Protein AF-A0A957NH80-F1 (afdb_monomer_lite)

Foldseek 3Di:
DDWDWAFDQQKTKIKDKQADPALVVQLVLLVLVVVCQVQLCVQLVHHWDWASPPVDSMTMIMDMGRPGGPVPVVCVVVVVVVRVSNSVSNCRSCVVSVVVD

Secondary structure (DSSP, 8-state):
-EEEEEEETTEEEEEEEE--S-HHHHHHHHHHHHTTHHHHHHHHTS--EEE--TTSS-EEEEEEE-S--TT-GGGHHHHHHHHHHHHHHHHHHHHHHHTT-

Radius of gyration: 14.01 Å; chains: 1; bounding box: 36×26×37 Å

pLDDT: mean 96.61, std 2.98, range [79.12, 98.69]

Sequence (101 aa):
MSYNYIVLQDSWRVELYLDSSDPDLNKRYFDALESNKEEIERSFGATLRWQRLNDKRASRISYKITEGGLKDEDSWPDLHTQMITAMIALEKAFKPHIMNL

Structure (mmCIF, N/CA/C/O backbone):
data_AF-A0A957NH80-F1
#
_entry.id   AF-A0A957NH80-F1
#
loop_
_atom_site.group_PDB
_atom_site.id
_atom_site.type_symbol
_atom_site.label_atom_id
_atom_site.label_alt_id
_atom_site.label_comp_id
_atom_site.label_asym_id
_atom_site.label_entity_id
_atom_site.label_seq_id
_atom_site.pdbx_PDB_ins_code
_atom_site.Cartn_x
_atom_site.Cartn_y
_atom_site.Cartn_z
_atom_site.occupancy
_atom_site.B_iso_or_equiv
_atom_site.auth_seq_id
_atom_site.auth_comp_id
_atom_site.auth_asym_id
_atom_site.auth_atom_id
_atom_site.pdbx_PDB_model_num
ATOM 1 N N . MET A 1 1 ? 8.107 7.843 -5.858 1.00 91.38 1 MET A N 1
ATOM 2 C CA . MET A 1 1 ? 7.698 6.708 -5.005 1.00 91.38 1 MET A CA 1
ATOM 3 C C . MET A 1 1 ? 7.479 7.229 -3.599 1.00 91.38 1 MET A C 1
ATOM 5 O O . MET A 1 1 ? 8.287 8.033 -3.149 1.00 91.38 1 MET A O 1
ATOM 9 N N . SER A 1 2 ? 6.390 6.836 -2.944 1.00 96.44 2 SER A N 1
ATOM 10 C CA . SER A 1 2 ? 6.047 7.290 -1.592 1.00 96.44 2 SER A CA 1
ATOM 11 C C . SER A 1 2 ? 5.370 6.185 -0.786 1.00 96.44 2 SER A C 1
ATOM 13 O O . SER A 1 2 ? 4.731 5.300 -1.356 1.00 96.44 2 SER A O 1
ATOM 15 N N . TYR A 1 3 ? 5.495 6.258 0.537 1.00 98.12 3 TYR A N 1
ATOM 16 C CA . TYR A 1 3 ? 4.677 5.486 1.467 1.00 98.12 3 TYR A CA 1
ATOM 17 C C . TYR A 1 3 ? 3.480 6.329 1.892 1.00 98.12 3 TYR A C 1
ATOM 19 O O . TYR A 1 3 ? 3.661 7.472 2.314 1.00 98.12 3 TYR A O 1
ATOM 27 N N . ASN A 1 4 ? 2.274 5.773 1.800 1.00 98.50 4 ASN A N 1
ATOM 28 C CA . ASN A 1 4 ? 1.049 6.496 2.130 1.00 98.50 4 ASN A CA 1
ATOM 29 C C . ASN A 1 4 ? 0.236 5.743 3.193 1.00 98.50 4 ASN A C 1
ATOM 31 O O . ASN A 1 4 ? 0.092 4.519 3.129 1.00 98.50 4 ASN A O 1
ATOM 35 N N . TYR A 1 5 ? -0.363 6.497 4.117 1.00 98.19 5 TYR A N 1
ATOM 36 C CA . TYR A 1 5 ? -1.478 6.043 4.948 1.00 98.19 5 TYR A CA 1
ATOM 37 C C . TYR A 1 5 ? -2.788 6.490 4.299 1.00 98.19 5 TYR A C 1
ATOM 39 O O . TYR A 1 5 ? -2.947 7.665 3.971 1.00 98.19 5 TYR A O 1
ATOM 47 N N . ILE A 1 6 ? -3.725 5.565 4.109 1.00 98.12 6 ILE A N 1
ATOM 48 C CA . ILE A 1 6 ? -5.008 5.818 3.454 1.00 98.12 6 ILE A CA 1
ATOM 49 C C . ILE A 1 6 ? -6.136 5.423 4.405 1.00 98.12 6 ILE A C 1
ATOM 51 O O . ILE A 1 6 ? -6.226 4.271 4.828 1.00 98.12 6 ILE A O 1
ATOM 55 N N . VAL A 1 7 ? -7.028 6.368 4.685 1.00 97.56 7 VAL A N 1
ATOM 56 C CA . VAL A 1 7 ? -8.245 6.155 5.476 1.00 97.56 7 VAL A CA 1
ATOM 57 C C . VAL A 1 7 ? -9.442 6.142 4.526 1.00 97.56 7 VAL A C 1
ATOM 59 O O . VAL A 1 7 ? -9.645 7.086 3.763 1.00 97.56 7 VAL A O 1
ATOM 62 N N . LEU A 1 8 ? -10.211 5.054 4.521 1.00 97.25 8 LEU A N 1
ATOM 63 C CA . LEU A 1 8 ? -11.434 4.895 3.728 1.00 97.25 8 LEU A CA 1
ATOM 64 C C . LEU A 1 8 ? -12.637 4.744 4.666 1.00 97.25 8 LEU A C 1
ATOM 66 O O . LEU A 1 8 ? -12.488 4.459 5.852 1.00 97.25 8 LEU A O 1
ATOM 70 N N . GLN A 1 9 ? -13.841 4.902 4.109 1.00 96.88 9 GLN A N 1
ATOM 71 C CA . GLN A 1 9 ? -15.105 4.851 4.859 1.00 96.88 9 GLN A CA 1
ATOM 72 C C . GLN A 1 9 ? -15.230 3.594 5.733 1.00 96.88 9 GLN A C 1
ATOM 74 O O . GLN A 1 9 ? -15.546 3.727 6.908 1.00 96.88 9 GLN A O 1
ATOM 79 N N . ASP A 1 10 ? -14.893 2.424 5.179 1.00 96.25 10 ASP A N 1
ATOM 80 C CA . ASP A 1 10 ? -15.091 1.118 5.831 1.00 96.25 10 ASP A CA 1
ATOM 81 C C . ASP A 1 10 ? -13.786 0.277 5.857 1.00 96.25 10 ASP A C 1
ATOM 83 O O . ASP A 1 10 ? -13.815 -0.950 5.813 1.00 96.25 10 ASP A O 1
ATOM 87 N N . SER A 1 11 ? -12.615 0.921 5.738 1.00 97.19 11 SER A N 1
ATOM 88 C CA . SER A 1 11 ? -11.300 0.244 5.793 1.00 97.19 11 SER A CA 1
ATOM 89 C C . SER A 1 11 ? -10.137 1.217 5.824 1.00 97.19 11 SER A C 1
ATOM 91 O O . SER A 1 11 ? -10.242 2.327 5.309 1.00 97.19 11 SER A O 1
ATOM 93 N N . TRP A 1 12 ? -8.994 0.796 6.344 1.00 97.75 12 TRP A N 1
ATOM 94 C CA . TRP A 1 12 ? -7.750 1.562 6.275 1.00 97.75 12 TRP A CA 1
ATOM 95 C C . TRP A 1 12 ? -6.711 0.796 5.447 1.00 97.75 12 TRP A C 1
ATOM 97 O O . TRP A 1 12 ? -6.869 -0.395 5.162 1.00 97.75 12 TRP A O 1
ATOM 107 N N . ARG A 1 13 ? -5.677 1.479 4.954 1.00 98.19 13 ARG A N 1
ATOM 108 C CA . ARG A 1 13 ? -4.665 0.868 4.085 1.00 98.19 13 ARG A CA 1
ATOM 109 C C . ARG A 1 13 ? -3.321 1.570 4.196 1.00 98.19 13 ARG A C 1
ATOM 111 O O . ARG A 1 13 ? -3.261 2.793 4.110 1.00 98.19 13 ARG A O 1
ATOM 118 N N . VAL A 1 14 ? -2.250 0.789 4.277 1.00 98.62 14 VAL A N 1
ATOM 119 C CA . VAL A 1 14 ? -0.889 1.262 3.985 1.00 98.62 14 VAL A CA 1
ATOM 120 C C . VAL A 1 14 ? -0.516 0.866 2.563 1.00 98.62 14 VAL A C 1
ATOM 122 O O . VAL A 1 14 ? -0.927 -0.192 2.073 1.00 98.62 14 VAL A O 1
ATOM 125 N N . GLU A 1 15 ? 0.231 1.714 1.867 1.00 98.50 15 GLU A N 1
ATOM 126 C CA . GLU A 1 15 ? 0.679 1.411 0.510 1.00 98.50 15 GLU A CA 1
ATOM 127 C C . GLU A 1 15 ? 2.051 1.994 0.185 1.00 98.50 15 GLU A C 1
ATOM 129 O O . GLU A 1 15 ? 2.416 3.072 0.653 1.00 98.50 15 GLU A O 1
ATOM 134 N N . LEU A 1 16 ? 2.768 1.280 -0.682 1.00 98.44 16 LEU A N 1
ATOM 135 C CA . LEU A 1 16 ? 3.841 1.820 -1.498 1.00 98.44 16 LEU A CA 1
ATOM 136 C C . LEU A 1 16 ? 3.234 2.274 -2.828 1.00 98.44 16 LEU A C 1
ATOM 138 O O . LEU A 1 16 ? 2.6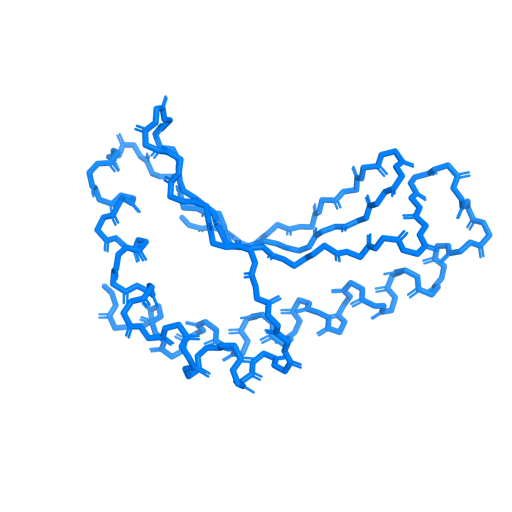79 1.465 -3.580 1.00 98.44 16 LEU A O 1
ATOM 142 N N . TYR A 1 17 ? 3.331 3.568 -3.111 1.00 98.12 17 TYR A N 1
ATOM 143 C CA . TYR A 1 17 ? 2.771 4.193 -4.303 1.00 98.12 17 TYR A CA 1
ATOM 144 C C . TYR A 1 17 ? 3.883 4.589 -5.281 1.00 98.12 17 TYR A C 1
ATOM 146 O O . TYR A 1 17 ? 4.824 5.317 -4.945 1.00 98.12 17 TYR A O 1
ATOM 154 N N . LEU A 1 18 ? 3.780 4.090 -6.511 1.00 97.38 18 LEU A N 1
ATOM 155 C CA . LEU A 1 18 ? 4.753 4.268 -7.584 1.00 97.38 18 LEU A CA 1
A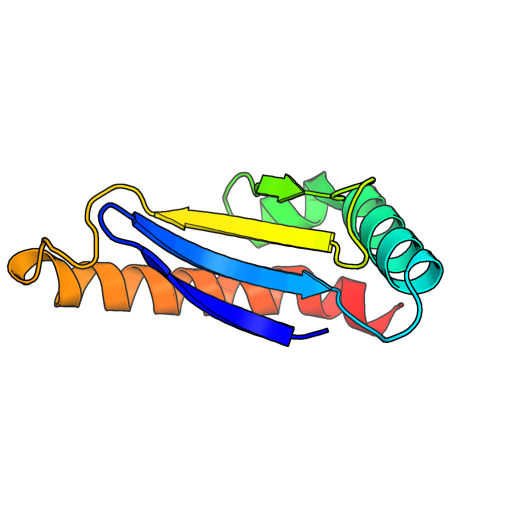TOM 156 C C . LEU A 1 18 ? 4.158 5.198 -8.636 1.00 97.38 18 LEU A C 1
ATOM 158 O O . LEU A 1 18 ? 3.482 4.747 -9.557 1.00 97.38 18 LEU A O 1
ATOM 162 N N . ASP A 1 19 ? 4.384 6.498 -8.478 1.00 96.69 19 ASP A N 1
ATOM 163 C CA . ASP A 1 19 ? 3.888 7.506 -9.413 1.00 96.69 19 ASP A CA 1
ATOM 164 C C . ASP A 1 19 ? 4.946 8.584 -9.656 1.00 96.69 19 ASP A C 1
ATOM 166 O O . ASP A 1 19 ? 5.094 9.535 -8.890 1.00 96.69 19 ASP A O 1
ATOM 170 N N . SER A 1 20 ? 5.739 8.382 -10.701 1.00 93.94 20 SER A N 1
ATOM 171 C CA . SER A 1 20 ? 6.610 9.389 -11.305 1.00 93.94 20 SER A CA 1
ATOM 172 C C . SER A 1 20 ? 5.998 9.925 -12.605 1.00 93.94 20 SER A C 1
ATOM 174 O O . SER A 1 20 ? 4.982 9.413 -13.086 1.00 93.94 20 SER A O 1
ATOM 176 N N . SER A 1 21 ? 6.623 10.947 -13.198 1.00 95.38 21 SER A N 1
ATOM 177 C CA . SER A 1 21 ? 6.230 11.482 -14.508 1.00 95.38 21 SER A CA 1
ATOM 178 C C . SER A 1 21 ? 6.400 10.485 -15.659 1.00 95.38 21 SER A C 1
ATOM 180 O O . SER A 1 21 ? 5.828 10.719 -16.719 1.00 95.38 21 SER A O 1
ATOM 182 N N . ASP A 1 22 ? 7.150 9.398 -15.455 1.00 95.69 22 ASP A N 1
ATOM 183 C CA . ASP A 1 22 ? 7.399 8.343 -16.437 1.00 95.69 22 ASP A CA 1
ATOM 184 C C . ASP A 1 22 ? 6.566 7.082 -16.094 1.00 95.69 22 ASP A C 1
ATOM 186 O O . ASP A 1 22 ? 6.870 6.373 -15.125 1.00 95.69 22 ASP A O 1
ATOM 190 N N . PRO A 1 23 ? 5.487 6.793 -16.852 1.00 94.00 23 PRO A N 1
ATOM 191 C CA . PRO A 1 23 ? 4.659 5.608 -16.640 1.00 94.00 23 PRO A CA 1
ATOM 192 C C . PRO A 1 23 ? 5.427 4.293 -16.804 1.00 94.00 23 PRO A C 1
ATOM 194 O O . PRO A 1 23 ? 5.191 3.359 -16.035 1.00 94.00 23 PRO A O 1
ATOM 197 N N . ASP A 1 24 ? 6.337 4.213 -17.777 1.00 95.88 24 ASP A N 1
ATOM 198 C CA . ASP A 1 24 ? 7.082 2.990 -18.077 1.00 95.88 24 ASP A CA 1
ATOM 199 C C . ASP A 1 24 ? 8.064 2.681 -16.950 1.00 95.88 24 ASP A C 1
ATOM 201 O O . ASP A 1 24 ? 8.185 1.529 -16.526 1.00 95.88 24 ASP A O 1
ATOM 205 N N . LEU A 1 25 ? 8.696 3.714 -16.387 1.00 95.62 25 LEU A N 1
ATOM 206 C CA . LEU A 1 25 ? 9.534 3.582 -15.199 1.00 95.62 25 LEU A CA 1
ATOM 207 C C . LEU A 1 25 ? 8.739 3.053 -13.997 1.00 95.62 25 LEU A C 1
ATOM 209 O O . LEU A 1 25 ? 9.186 2.125 -13.322 1.00 95.62 25 LEU A O 1
ATOM 213 N N . ASN A 1 26 ? 7.529 3.574 -13.759 1.00 96.56 26 ASN A N 1
ATOM 214 C CA . ASN A 1 26 ? 6.667 3.088 -12.674 1.00 96.56 26 ASN A CA 1
ATOM 215 C C . ASN A 1 26 ? 6.321 1.599 -12.843 1.00 96.56 26 ASN A C 1
ATOM 217 O O . ASN A 1 26 ? 6.221 0.871 -11.852 1.00 96.56 26 ASN A O 1
ATOM 221 N N . LYS A 1 27 ? 6.128 1.137 -14.088 1.00 97.19 27 LYS A N 1
ATOM 222 C CA . LYS A 1 27 ? 5.868 -0.279 -14.378 1.00 97.19 27 LYS A CA 1
ATOM 223 C C . LYS A 1 27 ? 7.112 -1.136 -14.191 1.00 97.19 27 LYS A C 1
ATOM 225 O O . LYS A 1 27 ? 7.012 -2.175 -13.557 1.00 97.19 27 LYS A O 1
ATOM 230 N N . ARG A 1 28 ? 8.280 -0.671 -14.638 1.00 96.69 28 ARG A N 1
ATOM 231 C CA . ARG A 1 28 ? 9.557 -1.370 -14.422 1.00 96.69 28 ARG A CA 1
ATOM 232 C C . ARG A 1 28 ? 9.866 -1.556 -12.941 1.00 96.69 28 ARG A C 1
ATOM 234 O O . ARG A 1 28 ? 10.224 -2.657 -12.541 1.00 96.69 28 ARG A O 1
ATOM 241 N N . TYR A 1 29 ? 9.673 -0.521 -12.123 1.00 97.19 29 TYR A N 1
ATOM 242 C CA . TYR A 1 29 ? 9.828 -0.639 -10.671 1.00 97.19 29 TYR A CA 1
ATOM 243 C C . TYR A 1 29 ? 8.831 -1.620 -10.063 1.00 97.19 29 TYR A C 1
ATOM 245 O O . TYR A 1 29 ? 9.209 -2.425 -9.219 1.00 97.19 29 TYR A O 1
ATOM 253 N N . PHE A 1 30 ? 7.573 -1.588 -10.505 1.00 98.00 30 PHE A N 1
ATOM 254 C CA . PHE A 1 30 ? 6.583 -2.559 -10.054 1.00 98.00 30 PHE A CA 1
ATOM 255 C C . PHE A 1 30 ? 6.994 -3.995 -10.405 1.00 98.00 30 PHE A C 1
ATOM 257 O O . PHE A 1 30 ? 7.004 -4.842 -9.520 1.00 98.00 30 PHE A O 1
ATOM 264 N N . ASP A 1 31 ? 7.374 -4.250 -11.658 1.00 97.88 31 ASP A N 1
ATOM 265 C CA . ASP A 1 31 ? 7.735 -5.581 -12.157 1.00 97.88 31 ASP A CA 1
ATOM 266 C C . ASP A 1 31 ? 9.000 -6.110 -11.446 1.00 97.88 31 ASP A C 1
ATOM 268 O O . ASP A 1 31 ? 9.071 -7.277 -11.057 1.00 97.88 31 ASP A O 1
ATOM 272 N N . ALA A 1 32 ? 9.978 -5.234 -11.185 1.00 97.44 32 ALA A N 1
ATOM 273 C CA . ALA A 1 32 ? 11.173 -5.569 -10.413 1.00 97.44 32 ALA A CA 1
ATOM 274 C C . ALA A 1 32 ? 10.846 -5.930 -8.952 1.00 97.44 32 ALA A C 1
ATOM 276 O O . ALA A 1 32 ? 11.360 -6.919 -8.427 1.00 97.44 32 ALA A O 1
ATOM 277 N N . LEU A 1 33 ? 9.954 -5.182 -8.295 1.00 98.00 33 LEU A N 1
ATOM 278 C CA . LEU A 1 33 ? 9.490 -5.518 -6.945 1.00 98.00 33 LEU A CA 1
ATOM 279 C C . LEU A 1 33 ? 8.675 -6.818 -6.935 1.00 98.00 33 LEU A C 1
ATOM 281 O O . LEU A 1 33 ? 8.865 -7.649 -6.052 1.00 98.00 33 LEU A O 1
ATOM 285 N N . GLU A 1 34 ? 7.805 -7.024 -7.926 1.00 98.06 34 GLU A N 1
ATOM 286 C CA . GLU A 1 34 ? 6.961 -8.220 -8.037 1.00 98.06 34 GLU A CA 1
ATOM 287 C C . GLU A 1 34 ? 7.793 -9.491 -8.252 1.00 98.06 34 GLU A C 1
ATOM 289 O O . GLU A 1 34 ? 7.441 -10.546 -7.727 1.00 98.06 34 GLU A O 1
ATOM 294 N N . SER A 1 35 ? 8.954 -9.392 -8.910 1.00 97.88 35 SER A N 1
ATOM 295 C CA . SER A 1 35 ? 9.893 -10.518 -9.025 1.00 97.88 35 SER A CA 1
ATOM 296 C C . SER A 1 35 ? 10.419 -11.031 -7.672 1.00 97.88 35 SER A C 1
ATOM 298 O O . SER A 1 35 ? 10.798 -12.193 -7.569 1.00 97.88 35 SER A O 1
ATOM 300 N N . ASN A 1 36 ? 10.374 -10.200 -6.622 1.00 97.81 36 ASN A N 1
ATOM 301 C CA . ASN A 1 36 ? 10.762 -10.544 -5.248 1.00 97.81 36 ASN A CA 1
ATOM 302 C C . ASN A 1 36 ? 9.546 -10.712 -4.317 1.00 97.81 36 ASN A C 1
ATOM 304 O O . ASN A 1 36 ? 9.681 -10.672 -3.092 1.00 97.81 36 AS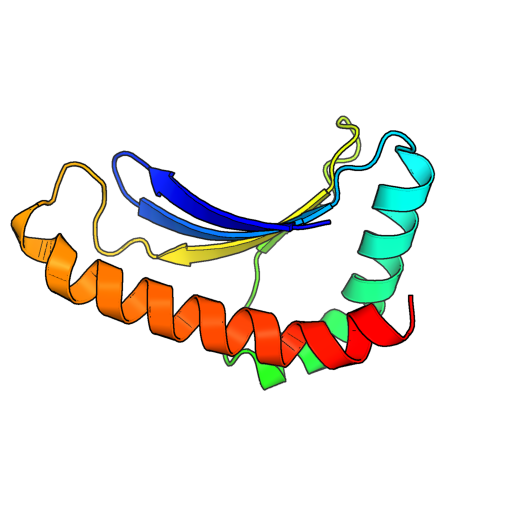N A O 1
ATOM 308 N N . LYS A 1 37 ? 8.340 -10.885 -4.876 1.00 98.19 37 LYS A N 1
ATOM 309 C CA . LYS A 1 37 ? 7.074 -10.887 -4.129 1.00 98.19 37 LYS A CA 1
ATOM 310 C C . LYS A 1 37 ? 7.072 -11.821 -2.921 1.00 98.19 37 LYS A C 1
ATOM 312 O O . LYS A 1 37 ? 6.653 -11.405 -1.846 1.00 98.19 37 LYS A O 1
ATOM 317 N N . GLU A 1 38 ? 7.525 -13.063 -3.081 1.00 98.19 38 GLU A N 1
ATOM 318 C CA . GLU A 1 38 ? 7.496 -14.052 -1.995 1.00 98.19 38 GLU A CA 1
ATOM 319 C C . GLU A 1 38 ? 8.392 -13.657 -0.816 1.00 98.19 38 GLU A C 1
ATOM 321 O O . GLU A 1 38 ? 8.024 -13.866 0.340 1.00 98.19 38 GLU A O 1
ATOM 326 N N . GLU A 1 39 ? 9.562 -13.079 -1.091 1.00 98.12 39 GLU A N 1
ATOM 327 C CA . GLU A 1 39 ? 10.481 -12.598 -0.059 1.00 98.12 39 GLU A CA 1
ATOM 328 C C . GLU A 1 39 ? 9.901 -11.381 0.664 1.00 98.12 39 GLU A C 1
ATOM 330 O O . GLU A 1 39 ? 9.893 -11.334 1.897 1.00 98.12 39 GLU A O 1
ATOM 335 N N . ILE A 1 40 ? 9.334 -10.441 -0.096 1.00 98.56 40 ILE A N 1
ATOM 336 C CA . ILE A 1 40 ? 8.695 -9.237 0.436 1.00 98.56 40 ILE A CA 1
ATOM 337 C C . ILE A 1 40 ? 7.502 -9.605 1.322 1.00 98.56 40 ILE A C 1
ATOM 339 O O . ILE A 1 40 ? 7.417 -9.128 2.450 1.00 98.56 40 ILE A O 1
ATOM 343 N N . GLU A 1 41 ? 6.596 -10.471 0.860 1.00 98.62 41 GLU A N 1
ATOM 344 C CA . GLU A 1 41 ? 5.420 -10.890 1.639 1.00 98.62 41 GLU A CA 1
ATOM 345 C C . GLU A 1 41 ? 5.815 -11.685 2.887 1.00 98.62 41 GLU A C 1
ATOM 347 O O . GLU A 1 41 ? 5.206 -11.516 3.945 1.00 98.62 41 GLU A O 1
ATOM 352 N N . ARG A 1 42 ? 6.883 -12.489 2.814 1.00 98.44 42 ARG A N 1
ATOM 353 C CA . ARG A 1 42 ? 7.438 -13.186 3.981 1.00 98.44 42 ARG A CA 1
ATOM 354 C C . ARG A 1 42 ? 8.031 -12.218 5.004 1.00 98.44 42 ARG A C 1
ATOM 356 O O . ARG A 1 42 ? 7.814 -12.403 6.197 1.00 98.44 42 ARG A O 1
ATOM 363 N N . SER A 1 43 ? 8.769 -11.204 4.553 1.00 98.31 43 SER A N 1
ATOM 364 C CA . SER A 1 43 ? 9.347 -10.165 5.417 1.00 98.31 43 SER A CA 1
ATOM 365 C C . SER A 1 43 ? 8.268 -9.268 6.034 1.00 98.31 43 SER A C 1
ATOM 367 O O . SER A 1 43 ? 8.353 -8.908 7.208 1.00 98.31 43 SER A O 1
ATOM 369 N N . PHE A 1 44 ? 7.227 -8.956 5.257 1.00 98.44 44 PHE A N 1
ATOM 370 C CA . PHE A 1 44 ? 6.059 -8.200 5.702 1.00 98.44 44 PHE A CA 1
ATOM 371 C C . PHE A 1 44 ? 5.202 -8.987 6.705 1.00 98.44 44 PHE A C 1
ATOM 373 O O . PHE A 1 44 ? 4.680 -8.407 7.654 1.00 98.44 44 PHE A O 1
ATOM 380 N N . GLY A 1 45 ? 5.081 -10.305 6.517 1.00 98.12 45 GLY A N 1
ATOM 381 C CA . GLY A 1 45 ? 4.326 -11.209 7.389 1.00 98.12 45 GLY A CA 1
ATOM 382 C C . GLY A 1 45 ? 2.875 -11.455 6.962 1.00 98.12 45 GLY A C 1
ATOM 383 O O . GLY A 1 45 ? 2.128 -12.087 7.705 1.00 98.12 45 GLY A O 1
ATOM 384 N N . ALA A 1 46 ? 2.466 -10.983 5.782 1.00 97.38 46 ALA A N 1
ATOM 385 C CA . ALA A 1 46 ? 1.137 -11.214 5.215 1.00 97.38 46 ALA A CA 1
ATOM 386 C C . ALA A 1 46 ? 1.141 -11.051 3.686 1.00 97.38 46 ALA A C 1
ATOM 388 O O . ALA A 1 46 ? 2.072 -10.502 3.096 1.00 97.38 46 ALA A O 1
ATOM 389 N N . THR A 1 47 ? 0.069 -11.499 3.033 1.00 98.00 47 THR A N 1
ATOM 390 C CA . THR A 1 47 ? -0.120 -11.272 1.596 1.00 98.00 47 THR A CA 1
ATOM 391 C C . THR A 1 47 ? -0.407 -9.799 1.320 1.00 98.00 47 THR A C 1
ATOM 393 O O . THR A 1 47 ? -1.273 -9.183 1.947 1.00 98.00 47 THR A O 1
ATOM 396 N N . LEU A 1 48 ? 0.290 -9.244 0.333 1.00 98.62 48 LEU A N 1
ATOM 397 C CA . LEU A 1 48 ? 0.095 -7.882 -0.131 1.00 98.62 48 LEU A CA 1
ATOM 398 C C . LEU A 1 48 ? -0.796 -7.875 -1.372 1.00 98.62 48 LEU A C 1
ATOM 400 O O . LEU A 1 48 ? -0.859 -8.815 -2.165 1.00 98.62 48 LEU A O 1
ATOM 404 N N . ARG A 1 49 ? -1.491 -6.762 -1.584 1.00 98.38 49 ARG A N 1
ATOM 405 C CA . ARG A 1 49 ? -2.238 -6.519 -2.812 1.00 98.38 49 ARG A CA 1
ATOM 406 C C . ARG A 1 49 ? -1.354 -5.790 -3.815 1.00 98.38 49 ARG A C 1
ATOM 408 O O . ARG A 1 49 ? -1.140 -4.583 -3.693 1.00 98.38 49 ARG A O 1
ATOM 415 N N . TRP A 1 50 ? -0.925 -6.524 -4.831 1.00 98.44 50 TRP A N 1
ATOM 416 C CA . TRP A 1 50 ? -0.110 -6.052 -5.947 1.00 98.44 50 TRP A CA 1
ATOM 417 C C . TRP A 1 50 ? -1.007 -5.501 -7.054 1.00 98.44 50 TRP A C 1
ATOM 419 O O . TRP A 1 50 ? -1.862 -6.204 -7.592 1.00 98.44 50 TRP A O 1
ATOM 429 N N . GLN A 1 51 ? -0.880 -4.211 -7.358 1.00 97.81 51 GLN A N 1
ATOM 430 C CA . GLN A 1 51 ? -1.701 -3.539 -8.359 1.00 97.81 51 GLN A CA 1
ATOM 431 C C . GLN A 1 51 ? -0.820 -2.777 -9.344 1.00 97.81 51 GLN A C 1
ATOM 433 O O . GLN A 1 51 ? -0.501 -1.604 -9.14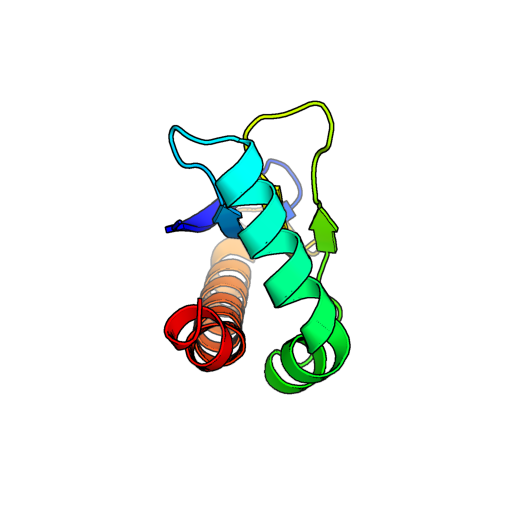0 1.00 97.81 51 GLN A O 1
ATOM 438 N N . ARG A 1 52 ? -0.497 -3.431 -10.462 1.00 97.06 52 ARG A N 1
ATOM 439 C CA . ARG A 1 52 ? 0.248 -2.808 -11.560 1.00 97.06 52 ARG A CA 1
ATOM 440 C C . ARG A 1 52 ? -0.505 -1.645 -12.198 1.00 97.06 52 ARG A C 1
ATOM 442 O O . ARG A 1 52 ? 0.124 -0.703 -12.644 1.00 97.06 52 ARG A O 1
ATOM 449 N N . LEU A 1 53 ? -1.843 -1.693 -12.228 1.00 94.94 53 LEU A N 1
ATOM 450 C CA . LEU A 1 53 ? -2.720 -0.665 -12.815 1.00 94.94 53 LEU A CA 1
ATOM 451 C C . LEU A 1 53 ? -2.322 -0.305 -14.263 1.00 94.94 53 LEU A C 1
ATOM 453 O O . LEU A 1 53 ? -1.905 0.817 -14.535 1.00 94.94 53 LEU A O 1
ATOM 457 N N . ASN A 1 54 ? -2.434 -1.259 -15.192 1.00 91.19 54 ASN A N 1
ATOM 458 C CA . ASN A 1 54 ? -1.986 -1.090 -16.585 1.00 91.19 54 ASN A CA 1
ATOM 459 C C . ASN A 1 54 ? -2.606 0.130 -17.291 1.00 91.19 54 ASN A C 1
ATOM 461 O O . ASN A 1 54 ? -1.915 0.804 -18.044 1.00 91.19 54 ASN A O 1
ATOM 465 N N . ASP A 1 55 ? -3.856 0.470 -16.969 1.00 93.19 55 ASP A N 1
ATOM 466 C CA . ASP A 1 55 ? -4.569 1.610 -17.567 1.00 93.19 55 ASP A CA 1
ATOM 467 C C . ASP A 1 55 ? -4.299 2.950 -16.856 1.00 93.19 55 ASP A C 1
ATOM 469 O O . ASP A 1 55 ? -4.991 3.946 -17.084 1.00 93.19 55 ASP A O 1
ATOM 473 N N . LYS A 1 56 ? -3.345 2.986 -15.918 1.00 94.88 56 LYS A N 1
ATOM 474 C CA . LYS A 1 56 ? -2.977 4.177 -15.143 1.00 94.88 56 LYS A CA 1
ATOM 475 C C . LYS A 1 56 ? -1.466 4.377 -15.164 1.00 94.88 56 LYS A C 1
ATOM 477 O O . LYS A 1 56 ? -0.698 3.422 -15.215 1.00 9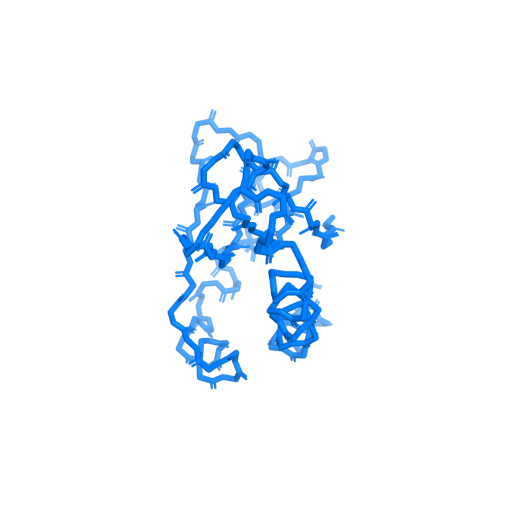4.88 56 LYS A O 1
ATOM 482 N N . ARG A 1 57 ? -1.038 5.637 -15.032 1.00 96.19 57 ARG A N 1
ATOM 483 C CA . ARG A 1 57 ? 0.382 5.997 -14.882 1.00 96.19 57 ARG A CA 1
ATOM 484 C C . ARG A 1 57 ? 1.013 5.354 -13.646 1.00 96.19 57 ARG A C 1
ATOM 486 O O . ARG A 1 57 ? 2.127 4.845 -13.717 1.00 96.19 57 ARG A O 1
ATOM 493 N N . ALA A 1 58 ? 0.294 5.377 -12.531 1.00 96.88 58 ALA A N 1
ATOM 494 C CA . ALA A 1 58 ? 0.788 4.872 -11.263 1.00 96.88 58 ALA A CA 1
ATOM 495 C C . ALA A 1 58 ? 0.709 3.344 -11.170 1.00 96.88 58 ALA A C 1
ATOM 497 O O . ALA A 1 58 ? -0.106 2.721 -11.846 1.00 96.88 58 ALA A O 1
ATOM 498 N N . SER A 1 59 ? 1.492 2.766 -10.269 1.00 97.94 59 SER A N 1
ATOM 499 C CA . SER A 1 59 ? 1.331 1.406 -9.745 1.00 97.94 59 SER A CA 1
ATOM 500 C C . SER A 1 59 ? 1.285 1.479 -8.219 1.00 97.94 59 SER A C 1
ATOM 502 O O . SER A 1 59 ? 1.743 2.459 -7.629 1.00 97.94 59 SER A O 1
ATOM 504 N N . ARG A 1 60 ? 0.739 0.466 -7.544 1.00 97.88 60 ARG A N 1
ATOM 505 C CA . ARG A 1 60 ? 0.776 0.426 -6.076 1.00 97.88 60 ARG A CA 1
ATOM 506 C C . ARG A 1 60 ? 0.806 -0.983 -5.520 1.00 97.88 60 ARG A C 1
ATOM 508 O O . ARG A 1 60 ? 0.260 -1.909 -6.118 1.00 97.88 60 ARG A O 1
ATOM 515 N N . ILE A 1 61 ? 1.379 -1.111 -4.334 1.00 98.69 61 ILE A N 1
ATOM 516 C CA . ILE A 1 61 ? 1.380 -2.341 -3.547 1.00 98.69 61 ILE A CA 1
ATOM 517 C C . ILE A 1 61 ? 0.871 -1.980 -2.160 1.00 98.69 61 ILE A C 1
ATOM 519 O O . ILE A 1 61 ? 1.278 -0.963 -1.605 1.00 98.69 61 ILE A O 1
ATOM 523 N N . SER A 1 62 ? -0.086 -2.736 -1.629 1.00 98.50 62 SER A N 1
ATOM 524 C CA . SER A 1 62 ? -0.836 -2.275 -0.460 1.00 98.50 62 SER A CA 1
ATOM 525 C C . SER A 1 62 ? -1.302 -3.385 0.465 1.00 98.50 62 SER A C 1
ATOM 527 O O . SER A 1 62 ? -1.546 -4.502 0.019 1.00 98.50 62 SER A O 1
ATOM 529 N N . TYR A 1 63 ? -1.499 -3.042 1.733 1.00 98.62 63 TYR A N 1
ATOM 530 C CA . TYR A 1 63 ? -2.107 -3.903 2.740 1.00 98.62 63 TYR A CA 1
ATOM 531 C C . TYR A 1 63 ? -3.334 -3.215 3.328 1.00 98.62 63 TYR A C 1
ATOM 533 O O . TYR A 1 63 ? -3.249 -2.071 3.778 1.00 98.62 63 TYR A O 1
ATOM 541 N N . LYS A 1 64 ? -4.485 -3.889 3.273 1.00 98.06 64 LYS A N 1
ATOM 542 C CA . LYS A 1 64 ? -5.784 -3.337 3.667 1.00 98.06 64 LYS A CA 1
ATOM 543 C C . LYS A 1 64 ? -6.225 -3.955 4.992 1.00 98.06 64 LYS A C 1
ATOM 545 O O . LYS A 1 64 ? -6.302 -5.173 5.086 1.00 98.06 64 LYS A O 1
ATOM 550 N N . ILE A 1 65 ? -6.585 -3.109 5.950 1.00 96.81 65 ILE A N 1
ATOM 551 C CA . ILE A 1 65 ? -7.206 -3.486 7.221 1.00 96.81 65 ILE A CA 1
ATOM 552 C C . ILE A 1 65 ? -8.714 -3.272 7.067 1.00 96.81 65 ILE A C 1
ATOM 554 O O . ILE A 1 65 ? -9.153 -2.188 6.675 1.00 96.81 65 ILE A O 1
ATOM 558 N N . THR A 1 66 ? -9.502 -4.322 7.292 1.00 93.81 66 THR A N 1
ATOM 559 C CA . THR A 1 66 ? -10.955 -4.336 7.029 1.00 93.81 66 THR A CA 1
ATOM 560 C C . THR A 1 66 ? -11.815 -4.384 8.286 1.00 93.81 66 THR A C 1
ATOM 562 O O . THR A 1 66 ? -13.031 -4.437 8.171 1.00 93.81 66 THR A O 1
ATOM 565 N N . GLU A 1 67 ? -11.206 -4.380 9.470 1.00 88.81 67 GLU A N 1
ATOM 566 C CA . GLU A 1 67 ? -11.889 -4.535 10.766 1.00 88.81 67 GLU A CA 1
ATOM 567 C C . GLU A 1 67 ? -12.482 -3.220 11.309 1.00 88.81 67 GLU A C 1
ATOM 569 O O . GLU A 1 67 ? -12.855 -3.136 12.472 1.00 88.81 67 GLU A O 1
ATOM 574 N N . GLY A 1 68 ? -12.579 -2.193 10.464 1.00 92.12 68 GLY A N 1
ATOM 575 C CA . GLY A 1 68 ? -13.162 -0.892 10.781 1.00 92.12 68 GLY A CA 1
ATOM 576 C C . GLY A 1 68 ? -12.836 0.130 9.696 1.00 92.12 68 GLY A C 1
ATOM 577 O O . GLY A 1 68 ? -12.158 -0.179 8.715 1.00 92.12 68 GLY A O 1
ATOM 578 N N . GLY A 1 69 ? -13.307 1.358 9.851 1.00 95.31 69 GLY A N 1
ATOM 579 C CA . GLY A 1 69 ? -13.105 2.429 8.889 1.00 95.31 69 GLY A CA 1
ATOM 580 C C . GLY A 1 69 ? -13.227 3.814 9.501 1.00 95.31 69 GLY A C 1
ATOM 581 O O . GLY A 1 69 ? -13.238 3.997 10.713 1.00 95.31 69 GLY A O 1
ATOM 582 N N . LEU A 1 70 ? -13.293 4.829 8.641 1.00 96.88 70 LEU A N 1
ATOM 583 C CA . LEU A 1 70 ? -13.467 6.213 9.079 1.00 96.88 70 LEU A CA 1
ATOM 584 C C . LEU A 1 70 ? -14.722 6.398 9.947 1.00 96.88 70 LEU A C 1
ATOM 586 O O . LEU A 1 70 ? -14.709 7.241 10.830 1.00 96.88 70 LEU A O 1
ATOM 590 N N . LYS A 1 71 ? -15.791 5.630 9.703 1.00 96.19 71 LYS A N 1
ATOM 591 C CA . LYS A 1 71 ? -17.050 5.751 10.458 1.00 96.19 71 LYS A CA 1
ATOM 592 C C . LYS A 1 71 ? -16.998 5.119 11.850 1.00 96.19 71 LYS A C 1
ATOM 594 O O . LYS A 1 71 ? -17.850 5.427 12.675 1.00 96.19 71 LYS A O 1
ATOM 599 N N . ASP A 1 72 ? -16.031 4.241 12.098 1.00 95.00 72 ASP A N 1
ATOM 600 C CA . ASP A 1 72 ? -15.972 3.414 13.302 1.00 95.00 72 ASP A CA 1
ATOM 601 C C . ASP A 1 72 ? -15.019 4.047 14.325 1.00 95.00 72 ASP A C 1
ATOM 603 O O . ASP A 1 72 ? -13.968 3.485 14.635 1.00 95.00 72 ASP A O 1
ATOM 607 N N . GLU A 1 73 ? -15.350 5.248 14.811 1.00 95.44 73 GLU A N 1
ATOM 608 C CA . GLU A 1 73 ? -14.476 6.059 15.683 1.00 95.44 73 GLU A CA 1
ATOM 609 C C . GLU A 1 73 ? -13.997 5.311 16.936 1.00 95.44 73 GLU A C 1
ATOM 611 O O . GLU A 1 73 ? -12.831 5.428 17.318 1.00 95.44 73 GLU A O 1
ATOM 616 N N . ASP A 1 74 ? -14.846 4.456 17.511 1.00 96.69 74 ASP A N 1
ATOM 617 C CA . ASP A 1 74 ? -14.504 3.624 18.672 1.00 96.69 74 ASP A CA 1
ATOM 618 C C . ASP A 1 74 ? -13.346 2.646 18.390 1.00 96.69 74 ASP A C 1
ATOM 620 O O . ASP A 1 74 ? -12.620 2.260 19.305 1.00 96.69 74 ASP A O 1
ATOM 624 N N . SER A 1 75 ? -13.134 2.265 17.124 1.00 94.62 75 SER A N 1
ATOM 625 C CA . SER A 1 75 ? -12.060 1.354 16.697 1.00 94.62 75 SER A CA 1
ATOM 626 C C . SER A 1 75 ? -10.748 2.065 16.346 1.00 94.62 75 SER A C 1
ATOM 628 O O . SER A 1 75 ? -9.723 1.414 16.132 1.00 94.62 75 SER A O 1
ATOM 630 N N . TRP A 1 76 ? -10.736 3.401 16.282 1.00 96.75 76 TRP A N 1
ATOM 631 C CA . TRP A 1 76 ? -9.572 4.159 15.814 1.00 96.75 76 TRP A CA 1
ATOM 632 C C . TRP A 1 76 ? -8.289 3.914 16.614 1.00 96.75 76 TRP A C 1
ATOM 634 O O . TRP A 1 76 ? -7.241 3.799 15.978 1.00 96.75 76 TRP A O 1
ATOM 644 N N . PRO A 1 77 ? -8.297 3.818 17.960 1.00 97.12 77 PRO A N 1
ATOM 645 C CA . PRO A 1 77 ? -7.074 3.529 18.711 1.00 97.12 77 PRO A CA 1
ATOM 646 C C . PRO A 1 77 ? -6.389 2.228 18.262 1.00 97.12 77 PRO A C 1
ATOM 648 O O . PRO A 1 77 ? -5.168 2.197 18.063 1.00 97.12 77 PRO A O 1
ATOM 651 N N . ASP A 1 78 ? -7.178 1.183 18.015 1.00 96.69 78 ASP A N 1
ATOM 652 C CA . ASP A 1 78 ? -6.676 -0.103 17.536 1.00 96.69 78 ASP A CA 1
ATOM 653 C C . ASP A 1 78 ? -6.238 -0.007 16.072 1.00 96.69 78 ASP A C 1
ATOM 655 O O . ASP A 1 78 ? -5.133 -0.433 15.728 1.00 96.69 78 ASP A O 1
ATOM 659 N N . LEU A 1 79 ? -7.038 0.631 15.212 1.00 96.75 79 LEU A N 1
ATOM 660 C CA . LEU A 1 79 ? -6.693 0.830 13.803 1.00 96.75 79 LEU A CA 1
ATOM 661 C C . LEU A 1 79 ? -5.407 1.654 13.623 1.00 96.75 79 LEU A C 1
ATOM 663 O O . LEU A 1 79 ? -4.601 1.341 12.744 1.00 96.75 79 LEU A O 1
ATOM 667 N N . HIS A 1 80 ? -5.156 2.668 14.459 1.00 97.62 80 HIS A N 1
ATOM 668 C CA . HIS A 1 80 ? -3.896 3.419 14.458 1.00 97.62 80 HIS A CA 1
ATOM 669 C C . HIS A 1 80 ? -2.714 2.499 14.768 1.00 97.62 80 HIS A C 1
ATOM 671 O O . HIS A 1 80 ? -1.714 2.511 14.045 1.00 97.62 80 HIS A O 1
ATOM 677 N N . THR A 1 81 ? -2.841 1.666 15.803 1.00 98.00 81 THR A N 1
ATOM 678 C CA . THR A 1 81 ? -1.804 0.701 16.192 1.00 98.00 81 THR A CA 1
ATOM 679 C C . THR A 1 81 ? -1.531 -0.302 15.071 1.00 98.00 81 THR A C 1
ATOM 681 O O . THR A 1 81 ? -0.369 -0.567 14.739 1.00 98.00 81 THR A O 1
ATOM 684 N N . GLN A 1 82 ? -2.584 -0.811 14.429 1.00 97.62 82 GLN A N 1
ATOM 685 C CA . GLN A 1 82 ? -2.461 -1.714 13.288 1.00 97.62 82 GLN A CA 1
ATOM 686 C C . GLN A 1 82 ? -1.788 -1.030 12.087 1.00 97.62 82 GLN A C 1
ATOM 688 O O . GLN A 1 82 ? -0.885 -1.610 11.485 1.00 97.62 82 GLN A O 1
ATOM 693 N N . MET A 1 83 ? -2.151 0.216 11.763 1.00 97.94 83 MET A N 1
ATOM 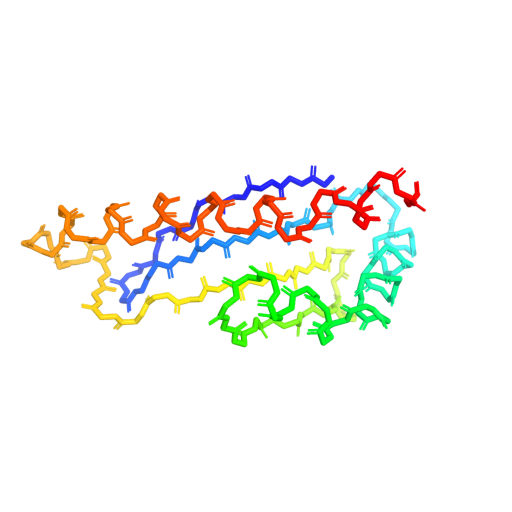694 C CA . MET A 1 83 ? -1.529 0.974 10.668 1.00 97.94 83 MET A CA 1
ATOM 695 C C . MET A 1 83 ? -0.052 1.262 10.909 1.00 97.94 83 MET A C 1
ATOM 697 O O . MET A 1 83 ? 0.744 1.123 9.982 1.00 97.94 83 MET A O 1
ATOM 701 N N . ILE A 1 84 ? 0.327 1.662 12.126 1.00 98.31 84 ILE A N 1
ATOM 702 C CA . ILE A 1 84 ? 1.727 1.942 12.474 1.00 98.31 84 ILE A CA 1
ATOM 703 C C . ILE A 1 84 ? 2.549 0.660 12.340 1.00 98.31 84 ILE A C 1
ATOM 705 O O . ILE A 1 84 ? 3.574 0.653 11.657 1.00 98.31 84 ILE A O 1
ATOM 709 N N . THR A 1 85 ? 2.062 -0.439 12.924 1.00 98.38 85 THR A N 1
ATOM 710 C CA . THR A 1 85 ? 2.683 -1.765 12.807 1.00 98.38 85 THR A CA 1
ATOM 711 C C . THR A 1 85 ? 2.852 -2.171 11.343 1.00 98.38 85 THR A C 1
ATOM 713 O O . THR A 1 85 ? 3.949 -2.541 10.921 1.00 98.38 85 THR A O 1
ATOM 716 N N . ALA A 1 86 ? 1.787 -2.038 10.547 1.00 98.44 86 ALA A N 1
ATOM 717 C CA . ALA A 1 86 ? 1.801 -2.376 9.132 1.00 98.44 86 ALA A CA 1
ATOM 718 C C . ALA A 1 86 ? 2.774 -1.493 8.339 1.00 98.44 86 ALA A C 1
ATOM 720 O O . ALA A 1 86 ? 3.487 -2.007 7.488 1.00 98.44 86 ALA A O 1
ATOM 721 N N . MET A 1 87 ? 2.864 -0.188 8.613 1.00 98.62 87 MET A N 1
ATOM 722 C CA . MET A 1 87 ? 3.795 0.695 7.903 1.00 98.62 87 MET A CA 1
ATOM 723 C C . MET A 1 87 ? 5.258 0.390 8.238 1.00 98.62 87 MET A C 1
ATOM 725 O O . MET A 1 87 ? 6.095 0.381 7.338 1.00 98.62 87 MET A O 1
ATOM 729 N N . ILE A 1 88 ? 5.571 0.104 9.505 1.00 98.62 88 ILE A N 1
ATOM 730 C CA . ILE A 1 88 ? 6.923 -0.307 9.914 1.00 98.62 88 ILE A CA 1
ATOM 731 C C . ILE A 1 88 ? 7.315 -1.603 9.193 1.00 98.62 88 ILE A C 1
ATOM 733 O O . ILE A 1 88 ? 8.413 -1.697 8.645 1.00 98.62 88 ILE A O 1
ATOM 737 N N . ALA A 1 89 ? 6.412 -2.588 9.152 1.00 98.62 89 ALA A N 1
ATOM 738 C CA . ALA A 1 89 ? 6.639 -3.835 8.427 1.00 98.62 89 ALA A CA 1
ATOM 739 C C . ALA A 1 89 ? 6.779 -3.604 6.914 1.00 98.62 89 ALA A C 1
ATOM 741 O O . ALA A 1 89 ? 7.643 -4.207 6.280 1.00 98.62 89 ALA A O 1
ATOM 742 N N . LEU A 1 90 ? 5.968 -2.709 6.338 1.00 98.50 90 LEU A N 1
ATOM 743 C CA . LEU A 1 90 ? 5.999 -2.372 4.917 1.00 98.50 90 LEU A CA 1
ATOM 744 C C . LEU A 1 90 ? 7.336 -1.726 4.530 1.00 98.50 90 LEU A C 1
ATOM 746 O O . LEU A 1 90 ? 7.983 -2.192 3.598 1.00 98.50 90 LEU A O 1
ATOM 750 N N . GLU A 1 91 ? 7.785 -0.697 5.255 1.00 98.25 91 GLU A N 1
ATOM 751 C CA . GLU A 1 91 ? 9.076 -0.047 4.988 1.00 98.25 91 GLU A CA 1
ATOM 752 C C . GLU A 1 91 ? 10.226 -1.044 5.112 1.00 98.25 91 GLU A C 1
ATOM 754 O O . GLU A 1 91 ? 11.042 -1.149 4.196 1.00 98.25 91 GLU A O 1
ATOM 759 N N . LYS A 1 92 ? 10.234 -1.851 6.180 1.00 98.25 92 LYS A N 1
ATOM 760 C CA . LYS A 1 92 ? 11.251 -2.883 6.397 1.00 98.25 92 LYS A CA 1
ATOM 761 C C . LYS A 1 92 ? 11.287 -3.907 5.261 1.00 98.25 92 LYS A C 1
ATOM 763 O O . LYS A 1 92 ? 12.375 -4.290 4.835 1.00 98.25 92 LYS A O 1
ATOM 768 N N . ALA A 1 93 ? 10.125 -4.355 4.787 1.00 98.38 93 ALA A N 1
ATOM 769 C CA . ALA A 1 93 ? 10.027 -5.346 3.723 1.00 98.38 93 ALA A CA 1
ATOM 770 C C . ALA A 1 93 ? 10.494 -4.788 2.375 1.00 98.38 93 ALA A C 1
ATOM 772 O O . ALA A 1 93 ? 11.175 -5.489 1.640 1.00 98.38 93 ALA A O 1
ATOM 773 N N . PHE A 1 94 ? 10.172 -3.533 2.051 1.00 98.00 94 PHE A N 1
ATOM 774 C CA . PHE A 1 94 ? 10.480 -2.953 0.742 1.00 98.00 94 PHE A CA 1
ATOM 775 C C . PHE A 1 94 ? 11.855 -2.288 0.645 1.00 98.00 94 PHE A C 1
ATOM 777 O O . PHE A 1 94 ? 12.436 -2.264 -0.441 1.00 98.00 94 PHE A O 1
ATOM 784 N N . LYS A 1 95 ? 12.399 -1.757 1.745 1.00 97.00 95 LYS A N 1
ATOM 785 C CA . LYS A 1 95 ? 13.663 -1.003 1.754 1.00 97.00 95 LYS A CA 1
ATOM 786 C C . LYS A 1 95 ? 14.831 -1.724 1.058 1.00 97.00 95 LYS A C 1
ATOM 788 O O . LYS A 1 95 ? 15.475 -1.067 0.239 1.00 97.00 95 LYS A O 1
ATOM 793 N N . PRO A 1 96 ? 15.103 -3.026 1.295 1.00 96.75 96 PRO A N 1
ATOM 794 C CA . PRO A 1 96 ? 16.217 -3.716 0.641 1.00 96.75 96 PRO A CA 1
ATOM 795 C C . PRO A 1 96 ? 16.045 -3.822 -0.876 1.00 96.75 96 PRO A C 1
ATOM 797 O O . PRO A 1 96 ? 17.020 -3.738 -1.614 1.00 96.75 96 PRO A O 1
ATOM 800 N N . HIS A 1 97 ? 14.807 -3.974 -1.349 1.00 96.06 97 HIS A N 1
ATOM 801 C CA . HIS A 1 97 ? 14.518 -4.113 -2.774 1.00 96.06 97 HIS A CA 1
ATOM 802 C C . HIS A 1 97 ? 14.506 -2.758 -3.479 1.00 96.06 97 HIS A C 1
ATOM 804 O O . HIS A 1 97 ? 14.995 -2.665 -4.595 1.00 96.06 97 HIS A O 1
ATOM 810 N N . ILE A 1 98 ? 14.025 -1.700 -2.816 1.00 94.38 98 ILE A N 1
ATOM 811 C CA . ILE A 1 98 ? 14.021 -0.332 -3.356 1.00 94.38 98 ILE A CA 1
ATOM 812 C C . ILE A 1 98 ? 15.439 0.224 -3.523 1.00 94.38 98 ILE A C 1
ATOM 814 O O . ILE A 1 98 ? 15.698 0.923 -4.495 1.00 94.38 98 ILE A O 1
ATOM 818 N N . MET A 1 99 ? 16.359 -0.066 -2.598 1.00 88.19 99 MET A N 1
ATOM 819 C CA . MET A 1 99 ? 17.750 0.406 -2.697 1.00 88.19 99 MET A CA 1
ATOM 820 C C . MET A 1 99 ? 18.503 -0.159 -3.912 1.00 88.19 99 MET A C 1
ATOM 822 O O . MET A 1 99 ? 19.532 0.394 -4.287 1.00 88.19 99 MET A O 1
ATOM 826 N N . ASN A 1 100 ? 17.986 -1.232 -4.514 1.00 79.12 100 ASN A N 1
ATOM 827 C CA . ASN A 1 100 ? 18.565 -1.898 -5.678 1.00 79.12 100 ASN A CA 1
ATOM 828 C C . ASN A 1 100 ? 17.840 -1.552 -6.999 1.00 79.12 100 ASN A C 1
ATOM 830 O O . ASN A 1 100 ? 18.104 -2.210 -8.008 1.00 79.12 100 ASN A O 1
ATOM 834 N N . LEU A 1 101 ? 16.915 -0.580 -6.991 1.00 83.25 101 LEU A N 1
ATOM 835 C CA . LEU A 1 101 ? 16.153 -0.122 -8.167 1.00 83.25 101 LEU A CA 1
ATOM 836 C C . LEU A 1 101 ? 16.811 1.044 -8.916 1.00 83.25 101 LEU A C 1
ATOM 838 O O . LEU A 1 101 ? 17.527 1.848 -8.281 1.00 83.25 101 LEU A O 1
#